Protein AF-A0A699KFJ5-F1 (afdb_monomer)

Sequence (155 aa):
MTKITQKGVKFDWGDKEEAAFQLIKQKLCSAPILALPKGSKDFVVYCNASHNGLDHKSLQHIHDQKELNMRQRRWLELLSDYDCEIRYHPRKANAVADALSHKERNKPLQVRALVMTIGLNLPKQILEAQIEAQKPENFKKEDVGGMIKKDIPKE

Secondary structure (DSSP, 8-state):
--GGGSTTSPP---HHHHHHHHHHHHHHTSTTTS-PPPSS----------SS---GGGGGGTTT-S---HHHHHHHHHHHTS--------TTT-HHHHHHHTS--PPPP----------TTHHHHHHHHHHHHTSGGG--TTTTTTTSSSSSPP-

Mean predicted aligned error: 12.95 Å

Solvent-accessible surface area (backbone atoms only — not comparable to full-atom values): 10460 Å² total; per-residue (Å²): 134,59,77,63,76,39,88,92,47,78,80,71,85,51,72,69,54,51,51,51,52,52,51,48,52,51,50,57,71,26,46,75,71,53,58,80,85,81,78,92,67,90,81,87,84,80,80,58,84,74,88,74,89,69,76,65,61,64,58,51,45,57,89,74,50,90,82,68,56,74,68,55,48,58,50,47,59,62,49,68,80,44,101,75,83,66,75,75,71,59,70,88,80,36,50,66,37,49,64,63,50,72,57,80,77,69,79,77,75,87,70,79,78,75,84,75,79,75,56,89,55,53,68,55,53,52,50,53,54,36,56,57,41,65,35,79,90,62,60,51,82,79,74,54,80,80,69,58,90,80,76,62,82,79,130

pLDDT: mean 74.92, std 14.77, range [34.28, 93.44]

Radius of gyration: 20.84 Å; Cα contacts (8 Å, |Δi|>4): 52; chains: 1; bounding box: 46×52×46 Å

InterPro domains:
  IPR041577 Reverse transcriptase/retrotransposon-derived protein, RNase H-like domain [PF17919] (13-66)
  IPR043128 Reverse transcriptase/Diguanylate cyclase domain [G3DSA:3.30.70.270] (1-51)
  IPR043502 DNA/RNA polymerase superfamily [SSF56672] (1-88)

Foldseek 3Di:
DDQQPDPPRDRDCDPVNVVVVVVVVVLCCAPPNPADDDDDDDDDDQADDPDDPDQCQVVQCLVVDPDDDPVSVVVVVVCVVDPDHDDDDDPVRSVPNVVVNPPPPDDPDPDDDDPPPVPPCPVVVRNVRRVVCPDPVNDDPVNVVPPPPPPDDDD

Structure (mmCIF, N/CA/C/O backbone):
data_AF-A0A699KFJ5-F1
#
_entry.id   AF-A0A699KFJ5-F1
#
loop_
_atom_site.group_PDB
_atom_site.id
_atom_site.type_symbol
_atom_site.label_atom_id
_atom_site.label_alt_id
_atom_site.label_comp_id
_atom_site.label_asym_id
_atom_site.label_entity_id
_atom_site.label_seq_id
_atom_site.pdbx_PDB_ins_code
_atom_site.Cartn_x
_atom_site.Cartn_y
_atom_site.Cartn_z
_atom_site.occupancy
_atom_site.B_iso_or_equiv
_atom_site.auth_seq_id
_atom_site.auth_comp_id
_atom_site.auth_asym_id
_atom_site.auth_atom_id
_atom_site.pdbx_PDB_model_num
ATOM 1 N N . MET A 1 1 ? -18.361 14.353 4.435 1.00 48.81 1 MET A N 1
ATOM 2 C CA . MET A 1 1 ? -17.301 15.262 4.933 1.00 48.81 1 MET A CA 1
ATOM 3 C C . MET A 1 1 ? -17.436 15.392 6.441 1.00 48.81 1 MET A C 1
ATOM 5 O O . MET A 1 1 ? -18.555 15.574 6.907 1.00 48.81 1 MET A O 1
ATOM 9 N N . THR A 1 2 ? -16.345 15.238 7.194 1.00 75.88 2 THR A N 1
ATOM 10 C CA . THR A 1 2 ? -16.336 15.363 8.666 1.00 75.88 2 THR A CA 1
ATOM 11 C C . THR A 1 2 ? -16.363 16.835 9.080 1.00 75.88 2 THR A C 1
ATOM 13 O O . THR A 1 2 ? -15.914 17.689 8.321 1.00 75.88 2 THR A O 1
ATOM 16 N N . LYS A 1 3 ? -16.864 17.149 10.284 1.00 73.56 3 LYS A N 1
ATOM 17 C CA . LYS A 1 3 ? -16.956 18.538 10.783 1.00 73.56 3 LYS A CA 1
ATOM 18 C C . LYS A 1 3 ? -15.606 19.278 10.763 1.00 73.56 3 LYS A C 1
ATOM 20 O O . LYS A 1 3 ? -15.569 20.454 10.436 1.00 73.56 3 LYS A O 1
ATOM 25 N N . ILE A 1 4 ? -14.509 18.562 11.013 1.00 72.06 4 ILE A N 1
ATOM 26 C CA . ILE A 1 4 ? -13.134 19.091 11.121 1.00 72.06 4 ILE A CA 1
ATOM 27 C C . ILE A 1 4 ? -12.559 19.547 9.770 1.00 72.06 4 ILE A C 1
ATOM 29 O O . ILE A 1 4 ? -11.655 20.373 9.721 1.00 72.06 4 ILE A O 1
ATOM 33 N N . THR A 1 5 ? -13.071 19.010 8.659 1.00 75.94 5 THR A N 1
ATOM 34 C CA . THR A 1 5 ? -12.578 19.312 7.302 1.00 75.94 5 THR A CA 1
ATOM 35 C C . THR A 1 5 ? -13.467 20.315 6.561 1.00 75.94 5 THR A C 1
ATOM 37 O O . THR A 1 5 ? -13.255 20.577 5.376 1.00 75.94 5 THR A O 1
ATOM 40 N N . GLN A 1 6 ? -14.470 20.890 7.237 1.00 83.94 6 GLN A N 1
ATOM 41 C CA . GLN A 1 6 ? -15.379 21.868 6.644 1.00 83.94 6 GLN A CA 1
ATOM 42 C C . GLN A 1 6 ? -14.724 23.247 6.533 1.00 83.94 6 GLN A C 1
ATOM 44 O O . GLN A 1 6 ? -14.136 23.772 7.478 1.00 83.94 6 GLN A O 1
ATOM 49 N N . LYS A 1 7 ? -14.868 23.866 5.358 1.00 83.25 7 LYS A N 1
ATOM 50 C CA . LYS A 1 7 ? -14.344 25.206 5.089 1.00 83.25 7 LYS A CA 1
ATOM 51 C C . LYS A 1 7 ? -15.024 26.229 6.007 1.00 83.25 7 LYS A C 1
ATOM 53 O O . LYS A 1 7 ? -16.246 26.294 6.051 1.00 83.25 7 LYS A O 1
ATOM 58 N N . GLY A 1 8 ? -14.225 27.034 6.706 1.00 83.69 8 GLY A N 1
ATOM 59 C CA . GLY A 1 8 ? -14.718 28.071 7.622 1.00 83.69 8 GLY A CA 1
ATOM 60 C C . GLY A 1 8 ? -15.024 27.585 9.042 1.00 83.69 8 GLY A C 1
ATOM 61 O O . GLY A 1 8 ? -15.363 28.404 9.890 1.00 83.69 8 GLY A O 1
ATOM 62 N N . VAL A 1 9 ? -14.866 26.289 9.328 1.00 83.88 9 VAL A N 1
ATOM 63 C CA . VAL A 1 9 ? -14.929 25.750 10.693 1.00 83.88 9 VAL A CA 1
ATOM 64 C C . VAL A 1 9 ? -13.517 25.739 11.279 1.00 83.88 9 VAL A C 1
ATOM 66 O O . VAL A 1 9 ? -12.567 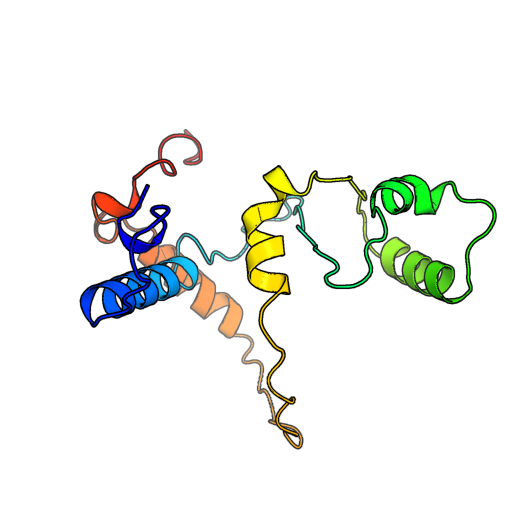25.322 10.617 1.00 83.88 9 VAL A O 1
ATOM 69 N N . LYS A 1 10 ? -13.362 26.226 12.517 1.00 85.88 10 LYS A N 1
ATOM 70 C CA . LYS A 1 10 ? -12.081 26.170 13.231 1.00 85.88 10 LYS A CA 1
ATOM 71 C C . LYS A 1 10 ? -11.708 24.706 13.468 1.00 85.88 10 LYS A C 1
ATOM 73 O O . LYS A 1 10 ? -12.534 23.934 13.946 1.00 85.88 10 LYS A O 1
ATOM 78 N N . PHE A 1 11 ? -10.470 24.345 13.141 1.00 85.19 11 PHE A N 1
ATOM 79 C CA . PHE A 1 11 ? -9.936 23.026 13.459 1.00 85.19 11 PHE A CA 1
ATOM 80 C C . PHE A 1 11 ? -9.886 22.862 14.982 1.00 85.19 11 PHE A C 1
ATOM 82 O O . PHE A 1 11 ? -9.188 23.618 15.660 1.00 85.19 11 PHE A O 1
ATOM 89 N N . ASP A 1 12 ? -10.647 21.899 15.491 1.00 85.69 12 ASP A N 1
ATOM 90 C CA . ASP A 1 12 ? -10.668 21.510 16.895 1.00 85.69 12 ASP A CA 1
ATOM 91 C C . ASP A 1 12 ? -10.413 20.005 16.976 1.00 85.69 12 ASP A C 1
ATOM 93 O O . ASP A 1 12 ? -11.051 19.221 16.266 1.00 85.69 12 ASP A O 1
ATOM 97 N N . TRP A 1 13 ? -9.425 19.624 17.779 1.00 89.19 13 TRP A N 1
ATOM 98 C CA . TRP A 1 13 ? -8.988 18.244 17.951 1.00 89.19 13 TRP A CA 1
ATOM 99 C C . TRP A 1 13 ? -9.154 17.875 19.418 1.00 89.19 13 TRP A C 1
ATOM 101 O O . TRP A 1 13 ? -8.271 18.135 20.236 1.00 89.19 13 TRP A O 1
ATOM 111 N N . GLY A 1 14 ? -10.320 17.327 19.749 1.00 92.19 14 GLY A N 1
ATOM 112 C CA . GLY A 1 14 ? -10.650 16.897 21.097 1.00 92.19 14 GLY A CA 1
ATOM 113 C C . GLY A 1 14 ? -10.454 15.398 21.301 1.00 92.19 14 GLY A C 1
ATOM 114 O O . GLY A 1 14 ? -9.969 14.662 20.438 1.00 92.19 14 GLY A O 1
ATOM 115 N N . ASP A 1 15 ? -10.906 14.926 22.460 1.00 93.44 15 ASP A N 1
ATOM 116 C CA . ASP A 1 15 ? -10.774 13.522 22.861 1.00 93.44 15 ASP A CA 1
ATOM 117 C C . ASP A 1 15 ? -11.517 12.564 21.922 1.00 93.44 15 ASP A C 1
ATOM 119 O O . ASP A 1 15 ? -11.101 11.423 21.726 1.00 93.44 15 ASP A O 1
ATOM 123 N N . LYS A 1 16 ? -12.622 13.015 21.314 1.00 89.62 16 LYS A N 1
ATOM 124 C CA . LYS A 1 16 ? -13.416 12.194 20.387 1.00 89.62 16 LYS A CA 1
ATOM 125 C C . LYS A 1 16 ? -12.665 11.961 19.080 1.00 89.62 16 LYS A C 1
ATOM 127 O O . LYS A 1 16 ? -12.662 10.845 18.563 1.00 89.62 16 LYS A O 1
ATOM 132 N N . GLU A 1 17 ? -12.038 13.007 18.557 1.00 89.50 17 GLU A N 1
ATOM 133 C CA . GLU A 1 17 ? -11.220 12.975 17.351 1.00 89.50 17 GLU A CA 1
ATOM 134 C C . GLU A 1 17 ? -9.961 12.134 17.559 1.00 89.50 17 GLU A C 1
ATOM 136 O O . GLU A 1 17 ? -9.662 11.272 16.730 1.00 89.50 17 GLU A O 1
ATOM 141 N N . GLU A 1 18 ? -9.284 12.310 18.697 1.00 91.62 18 GLU A N 1
ATOM 142 C CA . GLU A 1 18 ? -8.117 11.508 19.064 1.00 91.62 18 GLU A CA 1
ATOM 143 C C . GLU A 1 18 ? -8.487 10.029 19.240 1.00 91.62 18 GLU A C 1
ATOM 145 O O . GLU A 1 18 ? -7.831 9.160 18.666 1.00 91.62 18 GLU A O 1
ATOM 150 N N . ALA A 1 19 ? -9.575 9.719 19.952 1.00 91.38 19 ALA A N 1
ATOM 151 C CA . ALA A 1 19 ? -10.039 8.344 20.124 1.00 91.38 19 ALA A CA 1
ATOM 152 C C . ALA A 1 19 ? -10.378 7.682 18.778 1.00 91.38 19 ALA A C 1
ATOM 154 O O . ALA A 1 19 ? -9.991 6.536 18.532 1.00 91.38 19 ALA A O 1
ATOM 155 N N . ALA A 1 20 ? -11.047 8.405 17.874 1.00 89.50 20 ALA A N 1
ATOM 156 C CA . ALA A 1 20 ? -11.331 7.917 16.528 1.00 89.50 20 ALA A CA 1
ATOM 157 C C . ALA A 1 20 ? -10.043 7.690 15.717 1.00 89.50 20 ALA A C 1
ATOM 159 O O . ALA A 1 20 ? -9.912 6.672 15.034 1.00 89.50 20 ALA A O 1
ATOM 160 N N . PHE A 1 21 ? -9.068 8.597 15.809 1.00 88.06 21 PHE A N 1
ATOM 161 C CA . PHE A 1 21 ? -7.783 8.465 15.126 1.00 88.06 21 PHE A CA 1
ATOM 162 C C . PHE A 1 21 ? -6.969 7.269 15.632 1.00 88.06 21 PHE A C 1
ATOM 164 O O . PHE A 1 21 ? -6.426 6.508 14.826 1.00 88.06 21 PHE A O 1
ATOM 171 N N . GLN A 1 22 ? -6.911 7.061 16.948 1.00 89.50 22 GLN A N 1
ATOM 172 C CA . GLN A 1 22 ? -6.235 5.910 17.547 1.00 89.50 22 GLN A CA 1
ATOM 173 C C . GLN A 1 22 ? -6.920 4.595 17.175 1.00 89.50 22 GLN A C 1
ATOM 175 O O . GLN A 1 22 ? -6.237 3.635 16.818 1.00 89.50 22 GLN A O 1
ATOM 180 N N . LEU A 1 23 ? -8.256 4.565 17.144 1.00 89.31 23 LEU A N 1
ATOM 181 C CA . LEU A 1 23 ? -9.005 3.405 16.663 1.00 89.31 23 LEU A CA 1
ATOM 182 C C . LEU A 1 23 ? -8.660 3.078 15.202 1.00 89.31 23 LEU A C 1
ATOM 184 O O . LEU A 1 23 ? -8.425 1.918 14.870 1.00 89.31 23 LEU A O 1
ATOM 188 N N . ILE A 1 24 ? -8.580 4.088 14.330 1.00 87.31 24 ILE A N 1
ATOM 189 C CA . ILE A 1 24 ? -8.188 3.899 12.925 1.00 87.31 24 ILE A CA 1
ATOM 190 C C . ILE A 1 24 ? -6.760 3.351 12.829 1.00 87.31 24 ILE A C 1
ATOM 192 O O . ILE A 1 24 ? -6.538 2.378 12.109 1.00 87.31 24 ILE A O 1
ATOM 196 N N . LYS A 1 25 ? -5.797 3.918 13.569 1.00 87.38 25 LYS A N 1
ATOM 197 C CA . LYS A 1 25 ? -4.421 3.392 13.614 1.00 87.38 25 LYS A CA 1
ATOM 198 C C . LYS A 1 25 ? -4.391 1.933 14.046 1.00 87.38 25 LYS A C 1
ATOM 200 O O . LYS A 1 25 ? -3.720 1.130 13.407 1.00 87.38 25 LYS A O 1
ATOM 205 N N . GLN A 1 26 ? -5.117 1.593 15.108 1.00 86.88 26 GLN A N 1
ATOM 206 C CA . GLN A 1 26 ? -5.177 0.227 15.613 1.00 86.88 26 GLN A CA 1
ATOM 207 C C . GLN A 1 26 ? -5.702 -0.724 14.537 1.00 86.88 26 GLN A C 1
ATOM 209 O O . GLN A 1 26 ? -5.078 -1.754 14.292 1.00 86.88 26 GLN A O 1
ATOM 214 N N . LYS A 1 27 ? -6.798 -0.369 13.858 1.00 85.25 27 LYS A N 1
ATOM 215 C CA . LYS A 1 27 ? -7.366 -1.194 12.784 1.00 85.25 27 LYS A CA 1
ATOM 216 C C . LYS A 1 27 ? -6.404 -1.359 11.606 1.00 85.25 27 LYS A C 1
ATOM 218 O O . LYS A 1 27 ? -6.252 -2.470 11.117 1.00 85.25 27 LYS A O 1
ATOM 223 N N . LEU A 1 28 ? -5.714 -0.294 11.187 1.00 84.06 28 LEU A N 1
ATOM 224 C CA . LEU A 1 28 ? -4.720 -0.352 10.105 1.00 84.06 28 LEU A CA 1
ATOM 225 C C . LEU A 1 28 ? -3.507 -1.230 10.451 1.00 84.06 28 LEU A C 1
ATOM 227 O O . LEU A 1 28 ? -2.943 -1.867 9.566 1.00 84.06 28 LEU A O 1
ATOM 231 N N . CYS A 1 29 ? -3.111 -1.268 11.724 1.00 83.94 29 CYS A N 1
ATOM 232 C CA . CYS A 1 29 ? -1.978 -2.055 12.217 1.00 83.94 29 CYS A CA 1
ATOM 233 C C . CYS A 1 29 ? -2.365 -3.458 12.711 1.00 83.94 29 CYS A C 1
ATOM 235 O O . CYS A 1 29 ? -1.524 -4.152 13.279 1.00 83.94 29 CYS A O 1
ATOM 237 N N . SER A 1 30 ? -3.619 -3.868 12.529 1.00 79.25 30 SER A N 1
ATOM 238 C CA . SER A 1 30 ? -4.116 -5.175 12.952 1.00 79.25 30 SER A CA 1
ATOM 239 C C . SER A 1 30 ? -4.568 -5.984 11.745 1.00 79.25 30 SER A C 1
ATOM 241 O O . SER A 1 30 ? -4.892 -5.449 10.681 1.00 79.25 30 SER A O 1
ATOM 243 N N . ALA A 1 31 ? -4.614 -7.300 11.910 1.00 75.06 31 ALA A N 1
ATOM 244 C CA . ALA A 1 31 ? -5.284 -8.158 10.950 1.00 75.06 31 ALA A CA 1
ATOM 245 C C . ALA A 1 31 ? -6.792 -7.808 10.882 1.00 75.06 31 ALA A C 1
ATOM 247 O O . ALA A 1 31 ? -7.366 -7.389 11.890 1.00 75.06 31 ALA A O 1
ATOM 248 N N . PRO A 1 32 ? -7.438 -7.940 9.708 1.00 77.62 32 PRO A N 1
ATOM 249 C CA . PRO A 1 32 ? -6.901 -8.490 8.460 1.00 77.62 32 PRO A CA 1
ATOM 250 C C . PRO A 1 32 ? -6.194 -7.461 7.558 1.00 77.62 32 PRO A C 1
ATOM 252 O O . PRO A 1 32 ? -5.706 -7.847 6.502 1.00 77.62 32 PRO A O 1
ATOM 255 N N . ILE A 1 33 ? -6.140 -6.173 7.931 1.00 80.12 33 ILE A N 1
ATOM 256 C CA . ILE A 1 33 ? -5.521 -5.128 7.093 1.00 80.12 33 ILE A CA 1
ATOM 257 C C . ILE A 1 33 ? -4.005 -5.337 7.017 1.00 80.12 33 ILE A C 1
ATOM 259 O O . ILE A 1 33 ? -3.434 -5.357 5.928 1.00 80.12 33 ILE A O 1
ATOM 263 N N . LEU A 1 34 ? -3.357 -5.548 8.166 1.00 81.12 34 LEU A N 1
ATOM 264 C CA . LEU A 1 34 ? -1.954 -5.947 8.238 1.00 81.12 34 LEU A CA 1
ATOM 265 C C . LEU A 1 34 ? -1.852 -7.479 8.195 1.00 81.12 34 LEU A C 1
ATOM 267 O O . LEU A 1 34 ? -1.755 -8.148 9.228 1.00 81.12 34 LEU A O 1
ATOM 271 N N . ALA A 1 35 ? -1.916 -8.036 6.987 1.00 78.81 35 ALA A N 1
ATOM 272 C CA . ALA A 1 35 ? -1.803 -9.470 6.736 1.00 78.81 35 ALA A CA 1
ATOM 273 C C . ALA A 1 35 ? -0.444 -9.836 6.120 1.00 78.81 35 ALA A C 1
ATOM 275 O O . ALA A 1 35 ? 0.122 -9.072 5.336 1.00 78.81 35 ALA A O 1
ATOM 276 N N . LEU A 1 36 ? 0.073 -11.024 6.446 1.00 77.31 36 LEU A N 1
ATOM 277 C CA . LEU A 1 36 ? 1.178 -11.603 5.711 1.00 77.31 36 LEU A CA 1
ATOM 278 C C . LEU A 1 36 ? 0.628 -12.039 4.364 1.00 77.31 36 LEU A C 1
ATOM 280 O O . LEU A 1 36 ? -0.461 -12.622 4.291 1.00 77.31 36 LEU A O 1
ATOM 284 N N . PRO A 1 37 ? 1.383 -11.793 3.295 1.00 74.88 37 PRO A N 1
ATOM 285 C CA . PRO A 1 37 ? 1.012 -12.343 2.019 1.00 74.88 37 PRO A CA 1
ATOM 286 C C . PRO A 1 37 ? 1.019 -13.871 2.091 1.00 74.88 37 PRO A C 1
ATOM 288 O O . PRO A 1 37 ? 1.980 -14.487 2.553 1.00 74.88 37 PRO A O 1
ATOM 291 N N . LYS A 1 38 ? -0.070 -14.495 1.638 1.00 73.00 38 LYS A N 1
ATOM 292 C CA . LYS A 1 38 ? -0.177 -15.952 1.559 1.00 73.00 38 LYS A CA 1
ATOM 293 C C . LYS A 1 38 ? 0.103 -16.408 0.127 1.00 73.00 38 LYS A C 1
ATOM 295 O O . LYS A 1 38 ? -0.651 -16.073 -0.787 1.00 73.00 38 LYS A O 1
ATOM 300 N N . GLY A 1 39 ? 1.149 -17.216 -0.042 1.00 74.31 39 GLY A N 1
ATOM 301 C CA . GLY A 1 39 ? 1.544 -17.806 -1.325 1.00 74.31 39 GLY A CA 1
ATOM 302 C C . GLY A 1 39 ? 2.553 -16.968 -2.115 1.00 74.31 39 GLY A C 1
ATOM 303 O O . GLY A 1 39 ? 3.070 -15.971 -1.624 1.00 74.31 39 GLY A O 1
ATOM 304 N N . SER A 1 40 ? 2.828 -17.393 -3.347 1.00 74.50 40 SER A N 1
ATOM 305 C CA . SER A 1 40 ? 3.785 -16.779 -4.280 1.00 74.50 40 SER A CA 1
ATOM 306 C C . SER A 1 40 ? 3.112 -15.820 -5.269 1.00 74.50 40 SER A C 1
ATOM 308 O O . SER A 1 40 ? 3.482 -15.781 -6.437 1.00 74.50 40 SER A O 1
ATOM 310 N N . LYS A 1 41 ? 2.046 -15.134 -4.845 1.00 80.06 41 LYS A N 1
ATOM 311 C CA . LYS A 1 41 ? 1.339 -14.189 -5.717 1.00 80.06 41 LYS A CA 1
ATOM 312 C C . LYS A 1 41 ? 2.168 -12.925 -5.899 1.00 80.06 41 LYS A C 1
ATOM 314 O O . LYS A 1 41 ? 2.877 -12.526 -4.982 1.00 80.06 41 LYS A O 1
ATOM 319 N N . ASP A 1 42 ? 1.998 -12.275 -7.039 1.00 85.44 42 ASP A N 1
ATOM 320 C CA . ASP A 1 42 ? 2.630 -10.990 -7.306 1.00 85.44 42 ASP A CA 1
ATOM 321 C C . ASP A 1 42 ? 2.143 -9.926 -6.314 1.00 85.44 42 ASP A C 1
ATOM 323 O O . ASP A 1 42 ? 0.969 -9.894 -5.921 1.00 85.44 42 ASP A O 1
ATOM 327 N N . PHE A 1 43 ? 3.046 -9.025 -5.928 1.00 84.62 43 PHE A N 1
ATOM 328 C CA . PHE A 1 43 ? 2.738 -7.894 -5.057 1.00 84.62 43 PHE A CA 1
ATOM 329 C C . PHE A 1 43 ? 2.865 -6.587 -5.819 1.00 84.62 43 PHE A C 1
ATOM 331 O O . PHE A 1 43 ? 3.800 -6.379 -6.587 1.00 84.62 43 PHE A O 1
ATOM 338 N N . VAL A 1 44 ? 1.944 -5.666 -5.542 1.00 88.31 44 VAL A N 1
ATOM 339 C CA . VAL A 1 44 ? 2.037 -4.287 -6.021 1.00 88.31 44 VAL A CA 1
ATOM 340 C C . VAL A 1 44 ? 2.513 -3.415 -4.871 1.00 88.31 44 VAL A C 1
ATOM 342 O O . VAL A 1 44 ? 1.833 -3.289 -3.851 1.00 88.31 44 VAL A O 1
ATOM 345 N N . VAL A 1 45 ? 3.679 -2.797 -5.041 1.00 87.25 45 VAL A N 1
ATOM 346 C CA . VAL A 1 45 ? 4.236 -1.858 -4.065 1.00 87.25 45 VAL A CA 1
ATOM 347 C C . VAL A 1 45 ? 3.910 -0.433 -4.501 1.00 87.25 45 VAL A C 1
ATOM 349 O O . VAL A 1 45 ? 4.358 0.031 -5.547 1.00 87.25 45 VAL A O 1
ATOM 352 N N . TYR A 1 46 ? 3.137 0.280 -3.681 1.00 86.94 46 TYR A N 1
ATOM 353 C CA . TYR A 1 46 ? 2.829 1.691 -3.907 1.00 86.94 46 TYR A CA 1
ATOM 354 C C . TYR A 1 46 ? 3.879 2.575 -3.237 1.00 86.94 46 TYR A C 1
ATOM 356 O O . TYR A 1 46 ? 3.963 2.647 -2.010 1.00 86.94 46 TYR A O 1
ATOM 364 N N . CYS A 1 47 ? 4.660 3.277 -4.051 1.00 81.56 47 CYS A N 1
ATOM 365 C CA . CYS A 1 47 ? 5.690 4.201 -3.589 1.00 81.56 47 CYS A CA 1
ATOM 366 C C . CYS A 1 47 ? 5.268 5.654 -3.831 1.00 81.56 47 CYS A C 1
ATOM 368 O O . CYS A 1 47 ? 4.594 5.969 -4.812 1.00 81.56 47 CYS A O 1
ATOM 370 N N . ASN A 1 48 ? 5.707 6.558 -2.955 1.00 80.81 48 ASN A N 1
ATOM 371 C CA . ASN A 1 48 ? 5.670 7.995 -3.206 1.00 80.81 48 ASN A CA 1
ATOM 372 C C . ASN A 1 48 ? 7.034 8.602 -2.874 1.00 80.81 48 ASN A C 1
ATOM 374 O O . ASN A 1 48 ? 7.631 8.271 -1.849 1.00 80.81 48 ASN A O 1
ATOM 378 N N . ALA A 1 49 ? 7.518 9.498 -3.728 1.00 68.00 49 ALA A N 1
ATOM 379 C CA . ALA A 1 49 ? 8.731 10.265 -3.485 1.00 68.00 49 ALA A CA 1
ATOM 380 C C . ALA A 1 49 ? 8.316 11.691 -3.118 1.00 68.00 49 ALA A C 1
ATOM 382 O O . ALA A 1 49 ? 7.975 12.494 -3.988 1.00 68.00 49 ALA A O 1
ATOM 383 N N . SER A 1 50 ? 8.282 11.999 -1.821 1.00 63.03 50 SER A N 1
ATOM 384 C CA . SER A 1 50 ? 7.912 13.337 -1.370 1.00 63.03 50 SER A CA 1
ATOM 385 C C . SER A 1 50 ? 9.051 14.341 -1.604 1.00 63.03 50 SER A C 1
ATOM 387 O O . SER A 1 50 ? 10.234 14.009 -1.520 1.00 63.03 50 SER A O 1
ATOM 389 N N . HIS A 1 51 ? 8.640 15.583 -1.890 1.00 53.41 51 HIS A N 1
ATOM 390 C CA . HIS A 1 51 ? 9.371 16.854 -1.766 1.00 53.41 51 HIS A CA 1
ATOM 391 C C . HIS A 1 51 ? 9.880 17.576 -3.035 1.00 53.41 51 HIS A C 1
ATOM 393 O O . HIS A 1 51 ? 9.881 18.800 -3.021 1.00 53.41 51 HIS A O 1
ATOM 399 N N . ASN A 1 52 ? 10.225 16.926 -4.156 1.00 54.19 52 ASN A N 1
ATOM 400 C CA . ASN A 1 52 ? 10.954 17.643 -5.235 1.00 54.19 52 ASN A CA 1
ATOM 401 C C . ASN A 1 52 ? 10.230 17.826 -6.584 1.00 54.19 52 ASN A C 1
ATOM 403 O O . ASN A 1 52 ? 10.875 18.166 -7.568 1.00 54.19 52 ASN A O 1
ATOM 407 N N . GLY A 1 53 ? 8.906 17.644 -6.659 1.00 48.28 53 GLY A N 1
ATOM 408 C CA . GLY A 1 53 ? 8.117 18.088 -7.824 1.00 48.28 53 GLY A CA 1
ATOM 409 C C . GLY A 1 53 ? 8.444 17.423 -9.171 1.00 48.28 53 GLY A C 1
ATOM 410 O O . GLY A 1 53 ? 7.953 17.877 -10.200 1.00 48.28 53 GLY A O 1
ATOM 411 N N . LEU A 1 54 ? 9.246 16.356 -9.187 1.00 52.59 54 LEU A N 1
ATOM 412 C CA . LEU A 1 54 ? 9.516 15.594 -10.401 1.00 52.59 54 LEU A CA 1
ATOM 413 C C . LEU A 1 54 ? 8.328 14.672 -10.685 1.00 52.59 54 LEU A C 1
ATOM 415 O O . LEU A 1 54 ? 7.933 13.874 -9.831 1.00 52.59 54 LEU A O 1
ATOM 419 N N . ASP A 1 55 ? 7.756 14.788 -11.885 1.00 57.56 55 ASP A N 1
ATOM 420 C CA . ASP A 1 55 ? 6.793 13.806 -12.372 1.00 57.56 55 ASP A CA 1
ATOM 421 C C . ASP A 1 55 ? 7.513 12.459 -12.514 1.00 57.56 55 ASP A C 1
ATOM 423 O O . ASP A 1 55 ? 8.472 12.307 -13.273 1.00 57.56 55 ASP A O 1
ATOM 427 N N . HIS A 1 56 ? 7.073 11.482 -11.729 1.00 70.44 56 HIS A N 1
ATOM 428 C CA . HIS A 1 56 ? 7.664 10.147 -11.666 1.00 70.44 56 HIS A CA 1
ATOM 429 C C . HIS A 1 56 ? 7.233 9.273 -12.848 1.00 70.44 56 HIS A C 1
ATOM 431 O O . HIS A 1 56 ? 7.665 8.128 -12.952 1.00 70.44 56 HIS A O 1
ATOM 437 N N . LYS A 1 57 ? 6.421 9.806 -13.768 1.00 78.69 57 LYS A N 1
ATOM 438 C CA . LYS A 1 57 ? 6.010 9.113 -14.990 1.00 78.69 57 LYS A CA 1
ATOM 439 C C . LYS A 1 57 ? 7.191 8.677 -15.860 1.00 78.69 57 LYS A C 1
ATOM 441 O O . LYS A 1 57 ? 7.122 7.629 -16.490 1.00 78.69 57 LYS A O 1
ATOM 446 N N . SER A 1 58 ? 8.300 9.417 -15.846 1.00 78.88 58 SER A N 1
ATOM 447 C CA . SER A 1 58 ? 9.512 9.050 -16.593 1.00 78.88 58 SER A CA 1
ATOM 448 C C . SER A 1 58 ? 10.165 7.749 -16.108 1.00 78.88 58 SER A C 1
ATOM 450 O O . SER A 1 58 ? 10.840 7.093 -16.899 1.00 78.88 58 SER A O 1
ATOM 452 N N . LEU A 1 59 ? 9.938 7.340 -14.850 1.00 81.81 59 LEU A N 1
ATOM 453 C CA . LEU A 1 59 ? 10.472 6.087 -14.300 1.00 81.81 59 LEU A CA 1
ATOM 454 C C . LEU A 1 59 ? 9.844 4.845 -14.935 1.00 81.81 59 LEU A C 1
ATOM 456 O O . LEU A 1 59 ? 10.480 3.800 -14.939 1.00 81.81 59 LEU A O 1
ATOM 460 N N . GLN A 1 60 ? 8.647 4.957 -15.517 1.00 85.31 60 GLN A N 1
ATOM 461 C CA . GLN A 1 60 ? 8.028 3.859 -16.265 1.00 85.31 60 GLN A CA 1
ATOM 462 C C . GLN A 1 60 ? 8.887 3.420 -17.462 1.00 85.31 60 GLN A C 1
ATOM 464 O O . GLN A 1 60 ? 8.845 2.265 -17.864 1.00 85.31 60 GLN A O 1
ATOM 469 N N . HIS A 1 61 ? 9.696 4.332 -18.003 1.00 85.75 61 HIS A N 1
ATOM 470 C CA . HIS A 1 61 ? 10.540 4.095 -19.173 1.00 85.75 61 HIS A CA 1
ATOM 471 C C . HIS A 1 61 ? 12.021 3.951 -18.808 1.00 85.75 61 HIS A C 1
ATOM 473 O O . HIS A 1 61 ? 12.882 4.111 -19.668 1.00 85.75 61 HIS A O 1
ATOM 479 N N . ILE A 1 62 ? 12.352 3.698 -17.536 1.00 85.00 62 ILE A N 1
ATOM 480 C CA . ILE A 1 62 ? 13.750 3.654 -17.079 1.00 85.00 62 ILE A CA 1
ATOM 481 C C . ILE A 1 62 ? 14.565 2.544 -17.760 1.00 85.00 62 ILE A C 1
ATOM 483 O O . ILE A 1 62 ? 15.763 2.719 -17.959 1.00 85.00 62 ILE A O 1
ATOM 487 N N . HIS A 1 63 ? 13.919 1.445 -18.164 1.00 83.56 63 HIS A N 1
ATOM 488 C CA . HIS A 1 63 ? 14.561 0.351 -18.900 1.00 83.56 63 HIS A CA 1
ATOM 489 C C . HIS A 1 63 ? 14.883 0.717 -20.357 1.00 83.56 63 HIS A C 1
ATOM 491 O O . HIS A 1 63 ? 15.859 0.215 -20.905 1.00 83.56 63 HIS A O 1
ATOM 497 N N . ASP A 1 64 ? 14.116 1.634 -20.955 1.00 85.12 64 ASP A N 1
ATOM 498 C CA . ASP A 1 64 ? 14.263 2.042 -22.359 1.00 85.12 64 ASP A CA 1
ATOM 499 C C . ASP A 1 64 ? 15.128 3.307 -22.522 1.00 85.12 64 ASP A C 1
ATOM 501 O O . ASP A 1 64 ? 15.441 3.739 -23.635 1.00 85.12 64 ASP A O 1
ATOM 505 N N . GLN A 1 65 ? 15.511 3.948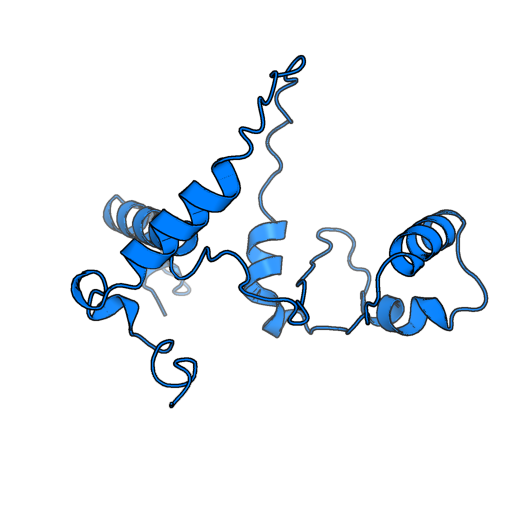 -21.413 1.00 84.12 65 GLN A N 1
ATOM 506 C CA . GLN A 1 65 ? 16.298 5.177 -21.431 1.00 84.12 65 GLN A CA 1
ATOM 507 C C . GLN A 1 65 ? 17.751 4.906 -21.833 1.00 84.12 65 GLN A C 1
ATOM 509 O O . GLN A 1 65 ? 18.514 4.259 -21.120 1.00 84.12 65 GLN A O 1
ATOM 514 N N . LYS A 1 66 ? 18.160 5.491 -22.965 1.00 81.44 66 LYS A N 1
ATOM 515 C CA . LYS A 1 66 ? 19.519 5.365 -23.515 1.00 81.44 66 LYS A CA 1
ATOM 516 C C . LYS A 1 66 ? 20.598 5.999 -22.627 1.00 81.44 66 LYS A C 1
ATOM 518 O O . LYS A 1 66 ? 21.721 5.505 -22.571 1.00 81.44 66 LYS A O 1
ATOM 523 N N . GLU A 1 67 ? 20.270 7.092 -21.943 1.00 84.06 67 GLU A N 1
ATOM 524 C CA . GLU A 1 67 ? 21.208 7.838 -21.105 1.00 84.06 67 GLU A CA 1
ATOM 525 C C . GLU A 1 67 ? 20.722 7.889 -19.660 1.00 84.06 67 GLU A C 1
ATOM 527 O O . GLU A 1 67 ? 19.801 8.624 -19.310 1.00 84.06 67 GLU A O 1
ATOM 532 N N . LEU A 1 68 ? 21.380 7.104 -18.809 1.00 85.38 68 LEU A N 1
ATOM 533 C CA . LEU A 1 68 ? 21.111 7.053 -17.377 1.00 85.38 68 LEU A CA 1
ATOM 534 C C . LEU A 1 68 ? 22.285 7.615 -16.587 1.00 85.38 68 LEU A C 1
ATOM 536 O O . LEU A 1 68 ? 23.450 7.301 -16.866 1.00 85.38 68 LEU A O 1
ATOM 540 N N . ASN A 1 69 ? 21.971 8.387 -15.549 1.00 89.00 69 ASN A N 1
ATOM 541 C CA . ASN A 1 69 ? 22.941 8.814 -14.547 1.00 89.00 69 ASN A CA 1
ATOM 542 C C . ASN A 1 69 ? 23.470 7.582 -13.781 1.00 89.00 69 ASN A C 1
ATOM 544 O O . ASN A 1 69 ? 22.740 6.616 -13.559 1.00 89.00 69 ASN A O 1
ATOM 548 N N . MET A 1 70 ? 24.721 7.629 -13.312 1.00 88.25 70 MET A N 1
ATOM 549 C CA . MET A 1 70 ? 25.338 6.612 -12.446 1.00 88.25 70 MET A CA 1
ATOM 550 C C . MET A 1 70 ? 24.435 6.174 -11.289 1.00 88.25 70 MET A C 1
ATOM 552 O O . MET A 1 70 ? 24.407 4.994 -10.948 1.00 88.25 70 MET A O 1
ATOM 556 N N . ARG A 1 71 ? 23.663 7.099 -10.700 1.00 86.38 71 ARG A N 1
ATOM 557 C CA . ARG A 1 71 ? 22.672 6.742 -9.676 1.00 86.38 71 ARG A CA 1
ATOM 558 C C . ARG A 1 71 ? 21.599 5.814 -10.246 1.00 86.38 71 ARG A C 1
ATOM 560 O O . ARG A 1 71 ? 21.377 4.759 -9.673 1.00 86.38 71 ARG A O 1
ATOM 567 N N . GLN A 1 72 ? 20.964 6.179 -11.358 1.00 85.50 72 GLN A N 1
ATOM 568 C CA . GLN A 1 72 ? 19.917 5.365 -11.986 1.00 85.50 72 GLN A CA 1
ATOM 569 C C . GLN A 1 72 ? 20.440 3.992 -12.423 1.00 85.50 72 GLN A C 1
ATOM 571 O O . GLN A 1 72 ? 19.738 3.013 -12.219 1.00 85.50 72 GLN A O 1
ATOM 576 N N . ARG A 1 73 ? 21.680 3.897 -12.928 1.00 88.75 73 ARG A N 1
ATOM 577 C CA . ARG A 1 73 ? 22.296 2.604 -13.285 1.00 88.75 73 ARG A CA 1
ATOM 578 C C . ARG A 1 73 ? 22.428 1.667 -12.089 1.00 88.75 73 ARG A C 1
ATOM 580 O O . ARG A 1 73 ? 21.999 0.529 -12.177 1.00 88.75 73 ARG A O 1
ATOM 587 N N . ARG A 1 74 ? 22.924 2.168 -10.951 1.00 90.56 74 ARG A N 1
ATOM 588 C CA . ARG A 1 74 ? 22.997 1.376 -9.708 1.00 90.56 74 ARG A CA 1
ATOM 589 C C . ARG A 1 74 ? 21.619 0.907 -9.236 1.00 90.56 74 ARG A C 1
ATOM 591 O O . ARG A 1 74 ? 21.486 -0.197 -8.729 1.00 90.56 74 ARG A O 1
ATOM 598 N N . TRP A 1 75 ? 20.595 1.752 -9.384 1.00 88.19 75 TRP A N 1
ATOM 599 C CA . TRP A 1 75 ? 19.218 1.354 -9.075 1.00 88.19 75 TRP A CA 1
ATOM 600 C C . TRP A 1 75 ? 18.689 0.306 -10.057 1.00 88.19 75 TRP A C 1
ATOM 602 O O . TRP A 1 75 ? 18.005 -0.607 -9.618 1.00 88.19 75 TRP A O 1
ATOM 612 N N . LEU A 1 76 ? 19.010 0.406 -11.349 1.00 88.25 76 LEU A N 1
ATOM 613 C CA . LEU A 1 76 ? 18.624 -0.598 -12.341 1.00 88.25 76 LEU A CA 1
ATOM 614 C C . LEU A 1 76 ? 19.289 -1.950 -12.102 1.00 88.25 76 LEU A C 1
ATOM 616 O O . LEU A 1 76 ? 18.605 -2.958 -12.219 1.00 88.25 76 LEU A O 1
ATOM 620 N N . GLU A 1 77 ? 20.575 -1.975 -11.745 1.00 89.62 77 GLU A N 1
ATOM 621 C CA . GLU A 1 77 ? 21.264 -3.209 -11.344 1.00 89.62 77 GLU A CA 1
ATOM 622 C C . GLU A 1 77 ? 20.503 -3.884 -10.197 1.00 89.62 77 GLU A C 1
ATOM 624 O O . GLU A 1 77 ? 20.114 -5.040 -10.316 1.00 89.62 77 GLU A O 1
ATOM 629 N N . LEU A 1 78 ? 20.166 -3.126 -9.147 1.00 89.00 78 LEU A N 1
ATOM 630 C CA . LEU A 1 78 ? 19.385 -3.645 -8.022 1.00 89.00 78 LEU A CA 1
ATOM 631 C C . LEU A 1 78 ? 17.981 -4.115 -8.431 1.00 89.00 78 LEU A C 1
ATOM 633 O O . LEU A 1 78 ? 17.502 -5.118 -7.920 1.00 89.00 78 LEU A O 1
ATOM 637 N N . LEU A 1 79 ? 17.291 -3.378 -9.305 1.00 87.25 79 LEU A N 1
ATOM 638 C CA . LEU A 1 79 ? 15.940 -3.730 -9.749 1.00 87.25 79 LEU A CA 1
ATOM 639 C C . LEU A 1 79 ? 15.933 -4.953 -10.668 1.00 87.25 79 LEU A C 1
ATOM 641 O O . LEU A 1 79 ? 14.950 -5.681 -10.661 1.00 87.25 79 LEU A O 1
ATOM 645 N N . SER A 1 80 ? 17.013 -5.201 -11.417 1.00 87.44 80 SER A N 1
ATOM 646 C CA . SER A 1 80 ? 17.125 -6.362 -12.308 1.00 87.44 80 SER A CA 1
ATOM 647 C C . SER A 1 80 ? 17.184 -7.703 -11.572 1.00 87.44 80 SER A C 1
ATOM 649 O O . SER A 1 80 ? 16.855 -8.727 -12.164 1.00 87.44 80 SER A O 1
ATOM 651 N N . ASP A 1 81 ? 17.514 -7.689 -10.277 1.00 92.38 81 ASP A N 1
ATOM 652 C CA . ASP A 1 81 ? 17.447 -8.871 -9.410 1.00 92.38 81 ASP A CA 1
ATOM 653 C C . ASP A 1 81 ? 15.996 -9.287 -9.090 1.00 92.38 81 ASP A C 1
ATOM 655 O O . ASP A 1 81 ? 15.763 -10.372 -8.553 1.00 92.38 81 ASP A O 1
ATOM 659 N N . TYR A 1 82 ? 15.013 -8.433 -9.398 1.00 88.94 82 TYR A N 1
ATOM 660 C CA . TYR A 1 82 ? 13.597 -8.658 -9.125 1.00 88.94 82 TYR A CA 1
ATOM 661 C C . TYR A 1 82 ? 12.789 -8.696 -10.426 1.00 88.94 82 TYR A C 1
ATOM 663 O O . TYR A 1 82 ? 12.899 -7.806 -11.268 1.00 88.94 82 TYR A O 1
ATOM 671 N N . ASP A 1 83 ? 11.898 -9.682 -10.550 1.00 89.81 83 ASP A N 1
ATOM 672 C CA . ASP A 1 83 ? 10.887 -9.708 -11.611 1.00 89.81 83 ASP A CA 1
ATOM 673 C C . ASP A 1 83 ? 9.788 -8.684 -11.284 1.00 89.81 83 ASP A C 1
ATOM 675 O O . ASP A 1 83 ? 8.854 -8.958 -10.526 1.00 89.81 83 ASP A O 1
ATOM 679 N N . CYS A 1 84 ? 9.975 -7.442 -11.736 1.00 88.06 84 CYS A N 1
ATOM 680 C CA . CYS A 1 84 ? 9.087 -6.336 -11.402 1.00 88.06 84 CYS A CA 1
ATOM 681 C C . CYS A 1 84 ? 8.827 -5.399 -12.587 1.00 88.06 84 CYS A C 1
ATOM 683 O O . CYS A 1 84 ? 9.693 -5.140 -13.419 1.00 88.06 84 CYS A O 1
ATOM 685 N N . GLU A 1 85 ? 7.613 -4.846 -12.630 1.00 89.00 85 GLU A N 1
ATOM 686 C CA . GLU A 1 85 ? 7.201 -3.850 -13.619 1.00 89.00 85 GLU A CA 1
ATOM 687 C C . GLU A 1 85 ? 6.925 -2.507 -12.932 1.00 89.00 85 GLU A C 1
ATOM 689 O O . GLU A 1 85 ? 6.129 -2.415 -11.991 1.00 89.00 85 GLU A O 1
ATOM 694 N N . ILE A 1 86 ? 7.549 -1.436 -13.426 1.00 88.62 86 ILE A N 1
ATOM 695 C CA . ILE A 1 86 ? 7.317 -0.082 -12.916 1.00 88.62 86 ILE A CA 1
ATOM 696 C C . ILE A 1 86 ? 6.118 0.531 -13.637 1.00 88.62 86 ILE A C 1
ATOM 698 O O . ILE A 1 86 ? 6.195 0.894 -14.809 1.00 88.62 86 ILE A O 1
ATOM 702 N N . ARG A 1 87 ? 5.014 0.720 -12.910 1.00 88.81 87 ARG A N 1
ATOM 703 C CA . ARG A 1 87 ? 3.800 1.368 -13.426 1.00 88.81 87 ARG A CA 1
ATOM 704 C C . ARG A 1 87 ? 3.581 2.730 -12.782 1.00 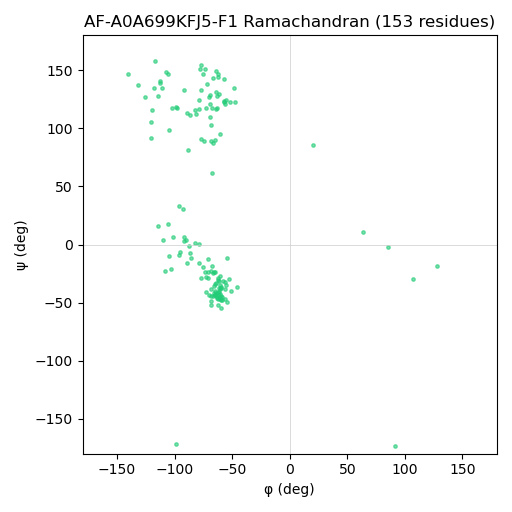88.81 87 ARG A C 1
ATOM 706 O O . ARG A 1 87 ? 3.661 2.881 -11.564 1.00 88.81 87 ARG A O 1
ATOM 713 N N . TYR A 1 88 ? 3.257 3.727 -13.602 1.00 87.12 88 TYR A N 1
ATOM 714 C CA . TYR A 1 88 ? 2.837 5.031 -13.102 1.00 87.12 88 TYR A CA 1
ATOM 715 C C . TYR A 1 88 ? 1.456 4.937 -12.443 1.00 87.12 88 TYR A C 1
ATOM 717 O O . TYR A 1 88 ? 0.499 4.474 -13.065 1.00 87.12 88 TYR A O 1
ATOM 725 N N . HIS A 1 89 ? 1.340 5.440 -11.212 1.00 84.31 89 HIS A N 1
ATOM 726 C CA . HIS A 1 89 ? 0.074 5.514 -10.484 1.00 84.31 89 HIS A CA 1
ATOM 727 C C . HIS A 1 89 ? -0.262 6.973 -10.148 1.00 84.31 89 HIS A C 1
ATOM 729 O O . HIS A 1 89 ? 0.471 7.605 -9.384 1.00 84.31 89 HIS A O 1
ATOM 735 N N . PRO A 1 90 ? -1.353 7.547 -10.691 1.00 83.94 90 PRO A N 1
ATOM 736 C CA . PRO A 1 90 ? -1.672 8.958 -10.500 1.00 83.94 90 PRO A CA 1
ATOM 737 C C . PRO A 1 90 ? -1.797 9.352 -9.025 1.00 83.94 90 PRO A C 1
ATOM 739 O O . PRO A 1 90 ? -2.417 8.646 -8.229 1.00 83.94 90 PRO A O 1
ATOM 742 N N . ARG A 1 91 ? -1.324 10.555 -8.670 1.00 74.81 91 ARG A N 1
ATOM 743 C CA . ARG A 1 91 ? -1.317 11.052 -7.279 1.00 74.81 91 ARG A CA 1
ATOM 744 C C . ARG A 1 91 ? -2.674 10.953 -6.571 1.00 74.81 91 ARG A C 1
ATOM 746 O O . ARG A 1 91 ? -2.720 10.573 -5.408 1.00 74.81 91 ARG A O 1
ATOM 753 N N . LYS A 1 92 ? -3.781 11.242 -7.270 1.00 79.31 92 LYS A N 1
ATOM 754 C CA . LYS A 1 92 ? -5.144 11.128 -6.708 1.00 79.31 92 LYS A CA 1
ATOM 755 C C . LYS A 1 92 ? -5.495 9.699 -6.274 1.00 79.31 92 LYS A C 1
ATOM 757 O O . LYS A 1 92 ? -6.257 9.530 -5.331 1.00 79.31 92 LYS A O 1
ATOM 762 N N . ALA A 1 93 ? -4.950 8.695 -6.956 1.00 83.25 93 ALA A N 1
ATOM 763 C CA . ALA A 1 93 ? -5.145 7.286 -6.638 1.00 83.25 93 ALA A CA 1
ATOM 764 C C . ALA A 1 93 ? -4.095 6.756 -5.639 1.00 83.25 93 ALA A C 1
ATOM 766 O O . ALA A 1 93 ? -4.316 5.718 -5.021 1.00 83.25 93 ALA A O 1
ATOM 767 N N . ASN A 1 94 ? -2.984 7.475 -5.430 1.00 84.00 94 ASN A N 1
ATOM 768 C CA . ASN A 1 94 ? -1.905 7.117 -4.502 1.00 84.00 94 ASN A CA 1
ATOM 769 C C . ASN A 1 94 ? -2.082 7.729 -3.095 1.00 84.00 94 ASN A C 1
ATOM 771 O O . ASN A 1 94 ? -1.107 8.053 -2.417 1.00 84.00 94 ASN A O 1
ATOM 775 N N . ALA A 1 95 ? -3.330 7.931 -2.658 1.00 83.75 95 ALA A N 1
ATOM 776 C CA . ALA A 1 95 ? -3.652 8.703 -1.455 1.00 83.75 95 ALA A CA 1
ATOM 777 C C . ALA A 1 95 ? -3.024 8.132 -0.169 1.00 83.75 95 ALA A C 1
ATOM 779 O O . ALA A 1 95 ? -2.596 8.896 0.694 1.00 83.75 95 ALA A O 1
ATOM 780 N N . VAL A 1 96 ? -2.936 6.801 -0.052 1.00 84.38 96 VAL A N 1
ATOM 781 C CA . VAL A 1 96 ? -2.353 6.133 1.124 1.00 84.38 96 VAL A CA 1
ATOM 782 C C . VAL A 1 96 ? -0.846 6.381 1.204 1.00 84.38 96 VAL A C 1
ATOM 784 O O . VAL A 1 96 ? -0.359 6.852 2.231 1.00 84.38 96 VAL A O 1
ATOM 787 N N . ALA A 1 97 ? -0.103 6.121 0.123 1.00 84.25 97 ALA A N 1
ATOM 788 C CA . ALA A 1 97 ? 1.341 6.347 0.108 1.00 84.25 97 ALA A CA 1
ATOM 789 C C . ALA A 1 97 ? 1.683 7.843 0.219 1.00 84.25 97 ALA A C 1
ATOM 791 O O . ALA A 1 97 ? 2.647 8.189 0.901 1.00 84.25 97 ALA A O 1
ATOM 792 N N . ASP A 1 98 ? 0.879 8.734 -0.381 1.00 83.44 98 ASP A N 1
ATOM 793 C CA . ASP A 1 98 ? 1.035 10.186 -0.224 1.00 83.44 98 ASP A CA 1
ATOM 794 C C . ASP A 1 98 ? 0.909 10.575 1.253 1.00 83.44 98 ASP A C 1
ATOM 796 O O . ASP A 1 98 ? 1.864 11.112 1.816 1.00 83.44 98 ASP A O 1
ATOM 800 N N . ALA A 1 99 ? -0.187 10.196 1.921 1.00 83.62 99 ALA A N 1
ATOM 801 C CA . ALA A 1 99 ? -0.412 10.497 3.336 1.00 83.62 99 ALA A CA 1
ATOM 802 C C . ALA A 1 99 ? 0.711 9.980 4.256 1.00 83.62 99 ALA A C 1
ATOM 804 O O . ALA A 1 99 ? 1.104 10.670 5.196 1.00 83.62 99 ALA A O 1
ATOM 805 N N . LEU A 1 100 ? 1.260 8.794 3.978 1.00 82.12 100 LEU A N 1
ATOM 806 C CA . LEU A 1 100 ? 2.344 8.208 4.775 1.00 82.12 100 LEU A CA 1
ATOM 807 C C . LEU A 1 100 ? 3.718 8.838 4.491 1.00 82.12 100 LEU A C 1
ATOM 809 O O . LEU A 1 100 ? 4.564 8.884 5.384 1.00 82.12 100 LEU A O 1
ATOM 813 N N . SER A 1 101 ? 3.948 9.347 3.278 1.00 78.56 101 SER A N 1
ATOM 814 C CA . SER A 1 101 ? 5.237 9.926 2.864 1.00 78.56 101 SER A CA 1
ATOM 815 C C . SER A 1 101 ? 5.524 11.322 3.428 1.00 78.56 101 SER A C 1
ATOM 817 O O . SER A 1 101 ? 6.684 11.738 3.459 1.00 78.56 101 SER A O 1
ATOM 819 N N . HIS A 1 102 ? 4.488 12.040 3.876 1.00 70.06 102 HIS A N 1
ATOM 820 C CA . HIS A 1 102 ? 4.597 13.394 4.444 1.00 70.06 102 HIS A CA 1
ATOM 821 C C . HIS A 1 102 ? 4.814 13.402 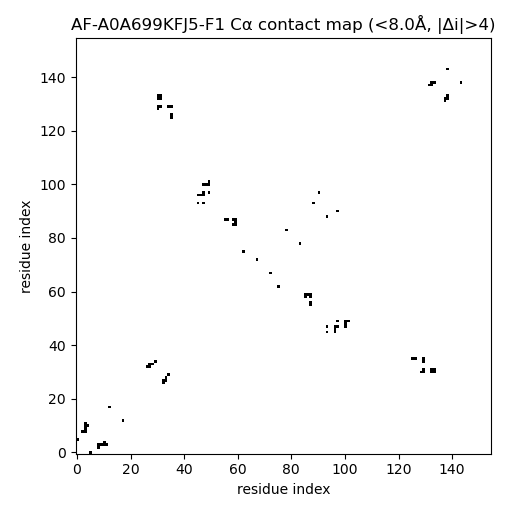5.959 1.00 70.06 102 HIS A C 1
ATOM 823 O O . HIS A 1 102 ? 4.848 14.466 6.571 1.00 70.06 102 HIS A O 1
ATOM 829 N N . LYS A 1 103 ? 4.962 12.233 6.592 1.00 66.75 103 LYS A N 1
ATOM 830 C CA . LYS A 1 103 ? 5.260 12.171 8.022 1.00 66.75 103 LYS A CA 1
ATOM 831 C C . LYS A 1 103 ? 6.684 12.671 8.262 1.00 66.75 103 LYS A C 1
ATOM 833 O O . LYS A 1 103 ? 7.635 12.089 7.738 1.00 66.75 103 LYS A O 1
ATOM 838 N N . GLU A 1 104 ? 6.827 13.723 9.070 1.00 63.28 104 GLU A N 1
ATOM 839 C CA . GLU A 1 104 ? 8.137 14.216 9.491 1.00 63.28 104 GLU A CA 1
ATOM 840 C C . GLU A 1 104 ? 8.960 13.057 10.055 1.00 63.28 104 GLU A C 1
ATOM 842 O O . GLU A 1 104 ? 8.542 12.338 10.972 1.00 63.28 104 GLU A O 1
ATOM 847 N N . ARG A 1 105 ? 10.139 12.836 9.465 1.00 60.50 105 ARG A N 1
ATOM 848 C CA . ARG A 1 105 ? 11.096 11.887 10.018 1.00 60.50 105 ARG A CA 1
ATOM 849 C C . ARG A 1 105 ? 11.599 12.485 11.323 1.00 60.50 105 ARG A C 1
ATOM 851 O O . ARG A 1 105 ? 12.452 13.370 11.307 1.00 60.50 105 ARG A O 1
ATOM 858 N N . ASN A 1 106 ? 11.098 11.978 12.448 1.00 62.47 106 ASN A N 1
ATOM 859 C CA . ASN A 1 106 ? 11.780 12.146 13.727 1.00 62.47 106 ASN A CA 1
ATOM 860 C C . ASN A 1 106 ? 13.251 11.772 13.517 1.00 62.47 106 ASN A C 1
ATOM 862 O O . ASN A 1 106 ? 13.531 10.768 12.850 1.00 62.47 106 ASN A O 1
ATOM 866 N N . LYS A 1 107 ? 14.184 12.583 14.040 1.00 66.81 107 LYS A N 1
ATOM 867 C CA . LYS A 1 107 ? 15.620 12.279 13.950 1.00 66.81 107 LYS A CA 1
ATOM 868 C C . LYS A 1 107 ? 15.813 10.816 14.359 1.00 66.81 107 LYS A C 1
ATOM 870 O O . LYS A 1 107 ? 15.356 10.461 15.449 1.00 66.81 107 LYS A O 1
ATOM 875 N N . PRO A 1 108 ? 16.408 9.966 13.501 1.00 60.59 108 PRO A N 1
ATOM 876 C CA . PRO A 1 108 ? 16.580 8.566 13.841 1.00 60.59 108 PRO A CA 1
ATOM 877 C C . PRO A 1 108 ? 17.350 8.507 15.156 1.00 60.59 108 PRO A C 1
ATOM 879 O O . PRO A 1 108 ? 18.445 9.065 15.264 1.00 60.59 108 PRO A O 1
ATOM 882 N N . LEU A 1 109 ? 16.742 7.890 16.171 1.00 67.69 109 LEU A N 1
ATOM 883 C CA . LEU A 1 109 ? 17.442 7.586 17.408 1.00 67.69 109 LEU A CA 1
ATOM 884 C C . LEU A 1 109 ? 18.652 6.743 17.007 1.00 67.69 109 LEU A C 1
ATOM 886 O O . LEU A 1 109 ? 18.500 5.724 16.330 1.00 67.69 109 LEU A O 1
ATOM 890 N N . GLN A 1 110 ? 19.856 7.198 17.353 1.00 62.34 110 GLN A N 1
ATOM 891 C CA . GLN A 1 110 ? 21.068 6.422 17.123 1.00 62.34 110 GLN A CA 1
ATOM 892 C C . GLN A 1 110 ? 21.035 5.212 18.057 1.00 62.34 110 GLN A C 1
ATOM 894 O O . GLN A 1 110 ? 21.490 5.269 19.196 1.00 62.34 110 GLN A O 1
ATOM 899 N N . VAL A 1 111 ? 20.447 4.119 17.585 1.00 53.66 111 VAL A N 1
ATOM 900 C CA . VAL A 1 111 ? 20.462 2.844 18.291 1.00 53.66 111 VAL A CA 1
ATOM 901 C C . VAL A 1 111 ? 21.805 2.181 17.999 1.00 53.66 111 VAL A C 1
ATOM 903 O O . VAL A 1 111 ? 22.078 1.788 16.866 1.00 53.66 111 VAL A O 1
ATOM 906 N N . ARG A 1 112 ? 22.662 2.046 19.018 1.00 49.69 112 ARG A N 1
ATOM 907 C CA . ARG A 1 112 ? 23.812 1.135 18.947 1.00 49.69 112 ARG A CA 1
ATOM 908 C C . ARG A 1 112 ? 23.255 -0.284 18.967 1.00 49.69 112 ARG A C 1
ATOM 910 O O . ARG A 1 112 ? 22.690 -0.671 19.979 1.00 49.69 112 ARG A O 1
ATOM 917 N N . ALA A 1 113 ? 23.351 -0.971 17.828 1.00 50.03 113 ALA A N 1
ATOM 918 C CA . ALA A 1 113 ? 23.057 -2.390 17.615 1.00 50.03 113 ALA A CA 1
ATOM 919 C C . ALA A 1 113 ? 22.155 -3.031 18.689 1.00 50.03 113 ALA A C 1
ATOM 921 O O . ALA A 1 113 ? 22.635 -3.642 19.642 1.00 50.03 113 ALA A O 1
ATOM 922 N N . LEU A 1 114 ? 20.836 -2.915 18.516 1.00 54.50 114 LEU A N 1
ATOM 923 C CA . LEU A 1 114 ? 19.924 -3.853 19.161 1.00 54.50 114 LEU A CA 1
ATOM 924 C C . LEU A 1 114 ? 20.156 -5.208 18.493 1.00 54.50 114 LEU A C 1
ATOM 926 O O . LEU A 1 114 ? 19.955 -5.344 17.286 1.00 54.50 114 LEU A O 1
ATOM 930 N N . VAL A 1 115 ? 20.601 -6.195 19.267 1.00 48.22 115 VAL A N 1
ATOM 931 C CA . VAL A 1 115 ? 20.570 -7.600 18.855 1.00 48.22 115 VAL A CA 1
ATOM 932 C C . VAL A 1 115 ? 19.103 -7.949 18.612 1.00 48.22 115 VAL A C 1
ATOM 934 O O . VAL A 1 115 ? 18.355 -8.243 19.540 1.00 48.22 115 VAL A O 1
ATOM 937 N N . MET A 1 116 ? 18.659 -7.850 17.359 1.00 51.16 116 MET A N 1
ATOM 938 C CA . MET A 1 116 ? 17.399 -8.435 16.927 1.00 51.16 116 MET A C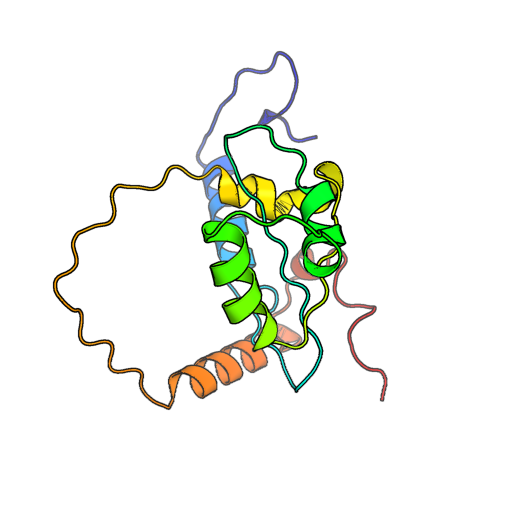A 1
ATOM 939 C C . MET A 1 116 ? 17.651 -9.926 16.778 1.00 51.16 116 MET A C 1
ATOM 941 O O . MET A 1 116 ? 18.066 -10.400 15.722 1.00 51.16 116 MET A O 1
ATOM 945 N N . THR A 1 117 ? 17.416 -10.677 17.850 1.00 56.38 117 THR A N 1
ATOM 946 C CA . THR A 1 117 ? 17.214 -12.118 17.744 1.00 56.38 117 THR A CA 1
ATOM 947 C C . THR A 1 117 ? 15.928 -12.298 16.946 1.00 56.38 117 THR A C 1
ATOM 949 O O . THR A 1 117 ? 14.830 -12.279 17.500 1.00 56.38 117 THR A O 1
ATOM 952 N N . ILE A 1 118 ? 16.043 -12.377 15.618 1.00 56.91 118 ILE A N 1
ATOM 953 C CA . ILE A 1 118 ? 14.933 -12.759 14.748 1.00 56.91 118 ILE A CA 1
ATOM 954 C C . ILE A 1 118 ? 14.662 -14.218 15.088 1.00 56.91 118 ILE A C 1
ATOM 956 O O . ILE A 1 118 ? 15.260 -15.132 14.525 1.00 56.91 118 ILE A O 1
ATOM 960 N N . GLY A 1 119 ? 13.823 -14.445 16.097 1.00 58.97 119 GLY A N 1
ATOM 961 C CA . GLY A 1 119 ? 13.335 -15.775 16.389 1.00 58.97 119 GLY A CA 1
ATOM 962 C C . GLY A 1 119 ? 12.698 -16.296 15.109 1.00 58.97 119 GLY A C 1
ATOM 963 O O . GLY A 1 119 ? 11.794 -15.659 14.572 1.00 58.97 119 GLY A O 1
ATOM 964 N N . LEU A 1 120 ? 13.148 -17.457 14.630 1.00 64.06 120 LEU A N 1
ATOM 965 C CA . LEU A 1 120 ? 12.591 -18.132 13.447 1.00 64.06 120 LEU A CA 1
ATOM 966 C C . LEU A 1 120 ? 11.067 -18.366 13.559 1.00 64.06 120 LEU A C 1
ATOM 968 O O . LEU A 1 120 ? 10.409 -18.706 12.584 1.00 64.06 120 LEU A O 1
ATOM 972 N N . ASN A 1 121 ? 10.504 -18.163 14.753 1.00 75.81 121 ASN A N 1
ATOM 973 C CA . ASN A 1 121 ? 9.092 -18.283 15.071 1.00 75.81 121 ASN A CA 1
ATOM 974 C C . ASN A 1 121 ? 8.263 -17.009 14.801 1.00 75.81 121 ASN A C 1
ATOM 976 O O . ASN A 1 121 ? 7.040 -17.078 14.835 1.00 75.81 121 ASN A O 1
ATOM 980 N N . LEU A 1 122 ? 8.874 -15.848 14.532 1.00 76.56 122 LEU A N 1
ATOM 981 C CA . LEU A 1 122 ? 8.121 -14.605 14.306 1.00 76.56 122 LEU A CA 1
ATOM 982 C C . LEU A 1 122 ? 7.135 -14.711 13.122 1.00 76.56 122 LEU A C 1
ATOM 984 O O . LEU A 1 122 ? 5.973 -14.351 13.305 1.00 76.56 122 LEU A 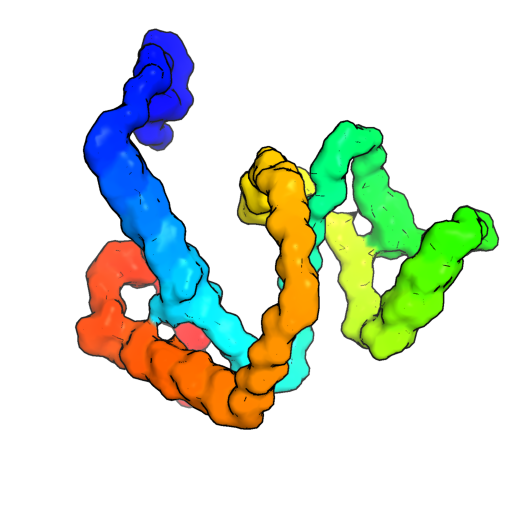O 1
ATOM 988 N N . PRO A 1 123 ? 7.512 -15.262 11.947 1.00 75.12 123 PRO A N 1
ATOM 989 C CA . PRO A 1 123 ? 6.559 -15.455 10.852 1.00 75.12 123 PRO A CA 1
ATOM 990 C C . PRO A 1 123 ? 5.379 -16.354 11.239 1.00 75.12 123 PRO A C 1
ATOM 992 O O . PRO A 1 123 ? 4.243 -16.085 10.858 1.00 75.12 123 PRO A O 1
ATOM 995 N N . LYS A 1 124 ? 5.638 -17.395 12.039 1.00 79.62 124 LYS A N 1
ATOM 996 C CA . LYS A 1 124 ? 4.610 -18.321 12.520 1.00 79.62 124 LYS A CA 1
ATOM 997 C C . LYS A 1 124 ? 3.655 -17.641 13.508 1.00 79.62 124 LYS A C 1
ATOM 999 O O . LYS A 1 124 ? 2.448 -17.765 13.341 1.00 79.62 124 LYS A O 1
ATOM 1004 N N . GLN A 1 125 ? 4.170 -16.857 14.457 1.00 80.12 125 GLN A N 1
ATOM 1005 C CA . GLN A 1 125 ? 3.352 -16.077 15.397 1.00 80.12 125 GLN A CA 1
ATOM 1006 C C . GLN A 1 125 ? 2.464 -15.052 14.684 1.00 80.12 125 GLN A C 1
ATOM 1008 O O . GLN A 1 125 ? 1.296 -14.889 15.033 1.00 80.12 125 GLN A O 1
ATOM 1013 N N . ILE A 1 126 ? 2.998 -14.377 13.661 1.00 78.38 126 ILE A N 1
ATOM 1014 C CA . ILE A 1 126 ? 2.222 -13.424 12.861 1.00 78.38 126 ILE A CA 1
ATOM 1015 C C . ILE A 1 126 ? 1.105 -14.153 12.099 1.00 78.38 126 ILE A C 1
ATOM 1017 O O . ILE A 1 126 ? -0.029 -13.675 12.075 1.00 78.38 126 ILE A O 1
ATOM 1021 N N . LEU A 1 127 ? 1.402 -15.314 11.505 1.00 79.06 127 LEU A N 1
ATOM 1022 C CA . LEU A 1 127 ? 0.410 -16.112 10.786 1.00 79.06 127 LEU A CA 1
ATOM 1023 C C . LEU A 1 127 ? -0.711 -16.604 11.715 1.00 79.06 127 LEU A C 1
ATOM 1025 O O . LEU A 1 127 ? -1.883 -16.489 11.367 1.00 79.06 127 LEU A O 1
ATOM 1029 N N . GLU A 1 128 ? -0.370 -17.112 12.901 1.00 82.94 128 GLU A N 1
ATOM 1030 C CA . GLU A 1 128 ? -1.343 -17.546 13.913 1.00 82.94 128 GLU A CA 1
ATOM 1031 C C . GLU A 1 128 ? -2.246 -16.386 14.358 1.00 82.94 128 GLU A C 1
ATOM 1033 O O . GLU A 1 128 ? -3.471 -16.523 14.349 1.00 82.94 128 GLU A O 1
ATOM 1038 N N . ALA A 1 129 ? -1.668 -15.216 14.647 1.00 79.88 129 ALA A N 1
ATOM 1039 C CA . ALA A 1 129 ? -2.426 -14.018 15.011 1.00 79.88 129 ALA A CA 1
ATOM 1040 C C . ALA A 1 129 ? -3.386 -13.561 13.895 1.00 79.88 129 ALA A C 1
ATOM 1042 O O . ALA A 1 129 ? -4.488 -13.085 14.169 1.00 79.88 129 ALA A O 1
ATOM 1043 N N . GLN A 1 130 ? -2.993 -13.724 12.630 1.00 78.31 130 GLN A N 1
ATOM 1044 C CA . GLN A 1 130 ? -3.833 -13.387 11.479 1.00 78.31 130 GLN A CA 1
ATOM 1045 C C . GLN A 1 130 ? -4.981 -14.370 11.274 1.00 78.31 130 GLN A C 1
ATOM 1047 O O . GLN A 1 130 ? -6.092 -13.935 10.969 1.00 78.31 130 GLN A O 1
ATOM 1052 N N . ILE A 1 131 ? -4.730 -15.670 11.451 1.00 81.56 131 ILE A N 1
ATOM 1053 C CA . ILE A 1 131 ? -5.773 -16.703 11.397 1.00 81.56 131 ILE A CA 1
ATOM 1054 C C . ILE A 1 131 ? -6.810 -16.445 12.492 1.00 81.56 131 ILE A C 1
ATOM 1056 O O . ILE A 1 131 ? -8.006 -16.470 12.212 1.00 81.56 131 ILE A O 1
ATOM 1060 N N . GLU A 1 132 ? -6.362 -16.138 13.711 1.00 82.94 132 GLU A N 1
ATOM 1061 C CA . GLU A 1 132 ? -7.247 -15.808 14.829 1.00 82.94 132 GLU A CA 1
ATOM 1062 C C . GLU A 1 132 ? -8.123 -14.589 14.514 1.00 82.94 132 GLU A C 1
ATOM 1064 O O . GLU A 1 132 ? -9.344 -14.633 14.662 1.00 82.94 132 GLU A O 1
ATOM 1069 N N . ALA A 1 133 ? -7.522 -13.513 14.005 1.00 76.19 133 ALA A N 1
ATOM 1070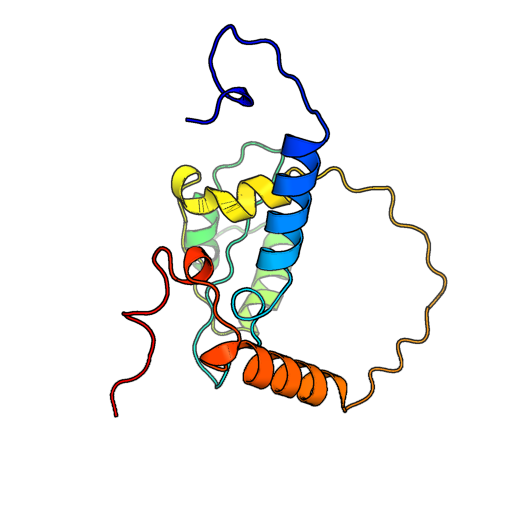 C CA . ALA A 1 133 ? -8.242 -12.291 13.662 1.00 76.19 133 ALA A CA 1
ATOM 1071 C C . ALA A 1 133 ? -9.229 -12.452 12.489 1.00 76.19 133 ALA A C 1
ATOM 1073 O O . ALA A 1 133 ? -10.189 -11.691 12.408 1.00 76.19 133 ALA A O 1
ATOM 1074 N N . GLN A 1 134 ? -9.023 -13.426 11.593 1.00 74.75 134 GLN A N 1
ATOM 1075 C CA . GLN A 1 134 ? -9.944 -13.734 10.488 1.00 74.75 134 GLN A CA 1
ATOM 1076 C C . GLN A 1 134 ? -11.127 -14.629 10.889 1.00 74.75 134 GLN A C 1
ATOM 1078 O O . GLN A 1 134 ? -11.950 -14.967 10.035 1.00 74.75 134 GLN A O 1
ATOM 1083 N N . LYS A 1 135 ? -11.252 -15.037 12.156 1.00 80.19 135 LYS A N 1
ATOM 1084 C CA . LYS A 1 135 ? -12.414 -15.816 12.602 1.00 80.19 135 LYS A CA 1
ATOM 1085 C C . LYS A 1 135 ? -13.704 -14.983 12.535 1.00 80.19 135 LYS A C 1
ATOM 1087 O O . LYS A 1 135 ? -13.685 -13.803 12.885 1.00 80.19 135 LYS A O 1
ATOM 1092 N N . PRO A 1 136 ? -14.849 -15.592 12.162 1.00 71.00 136 PRO A N 1
ATOM 1093 C CA . PRO A 1 136 ? -16.135 -14.899 12.022 1.00 71.00 136 PRO A CA 1
ATOM 1094 C C . PRO A 1 136 ? -16.575 -14.167 13.300 1.00 71.00 136 PRO A C 1
ATOM 1096 O O . PRO A 1 136 ? -17.185 -13.105 13.225 1.00 71.00 136 PRO A O 1
ATOM 1099 N N . GLU A 1 137 ? -16.217 -14.711 14.463 1.00 78.25 137 GLU A N 1
ATOM 1100 C CA . GLU A 1 137 ? -16.506 -14.165 15.796 1.00 78.25 137 GLU A CA 1
ATOM 1101 C C . GLU A 1 137 ? -15.788 -12.833 16.076 1.00 78.25 137 GLU A C 1
ATOM 1103 O O . GLU A 1 137 ? -16.258 -12.038 16.889 1.00 78.25 137 GLU A O 1
ATOM 1108 N N . ASN A 1 138 ? -14.678 -12.568 15.378 1.00 73.56 138 ASN A N 1
ATOM 1109 C CA . ASN A 1 138 ? -13.812 -11.412 15.608 1.00 73.56 138 ASN A CA 1
ATOM 1110 C C . ASN A 1 138 ? -14.111 -10.223 14.676 1.00 73.56 138 ASN A C 1
AT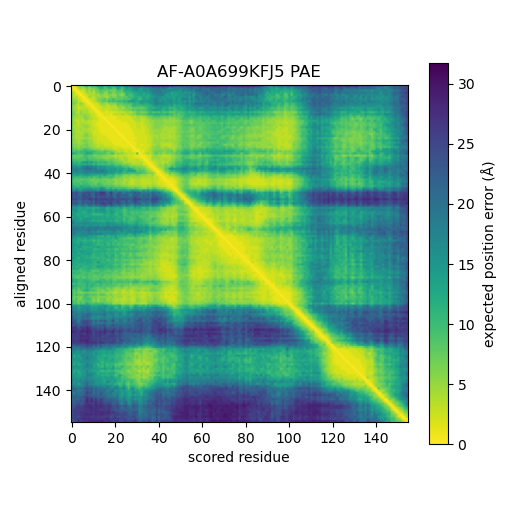OM 1112 O O . ASN A 1 138 ? -13.611 -9.123 14.916 1.00 73.56 138 ASN A O 1
ATOM 1116 N N . PHE A 1 139 ? -14.964 -10.391 13.656 1.00 67.81 139 PHE A N 1
ATOM 1117 C CA . PHE A 1 139 ? -15.391 -9.284 12.795 1.00 67.81 139 PHE A CA 1
ATOM 1118 C C . PHE A 1 139 ? -16.535 -8.493 13.436 1.00 67.81 139 PHE A C 1
ATOM 1120 O O . PHE A 1 139 ? -17.656 -8.990 13.576 1.00 67.81 139 PHE A O 1
ATOM 1127 N N . LYS A 1 140 ? -16.312 -7.213 13.757 1.00 66.81 140 LYS A N 1
ATOM 1128 C CA . LYS A 1 140 ? -17.419 -6.314 14.117 1.00 66.81 140 LYS A CA 1
ATOM 1129 C C . LYS A 1 140 ? -18.143 -5.876 12.845 1.00 66.81 140 LYS A C 1
ATOM 1131 O O . LYS A 1 140 ? -17.532 -5.743 11.789 1.00 66.81 140 LYS A O 1
ATOM 1136 N N . LYS A 1 141 ? -19.447 -5.576 12.929 1.00 57.03 141 LYS A N 1
ATOM 1137 C CA . LYS A 1 141 ? -20.259 -5.112 11.776 1.00 57.03 141 LYS A CA 1
ATOM 1138 C C . LYS A 1 141 ? -19.643 -3.908 11.042 1.00 57.03 141 LYS A C 1
ATOM 1140 O O . LYS A 1 141 ? -19.826 -3.770 9.837 1.00 57.03 141 LYS A O 1
ATOM 1145 N N . GLU A 1 142 ? -18.898 -3.068 11.757 1.00 56.34 142 GLU A N 1
ATOM 1146 C CA . GLU A 1 142 ? -18.184 -1.903 11.217 1.00 56.34 142 GLU A CA 1
ATOM 1147 C C . GLU A 1 142 ? -16.929 -2.263 10.402 1.00 56.34 142 GLU A C 1
ATOM 1149 O O . GLU A 1 142 ? -16.515 -1.476 9.555 1.00 56.34 142 GLU A O 1
ATOM 1154 N N . ASP A 1 143 ? -16.328 -3.434 10.629 1.00 51.94 143 ASP A N 1
ATOM 1155 C CA . ASP A 1 143 ? -15.114 -3.896 9.933 1.00 51.94 143 ASP A CA 1
ATOM 1156 C C . ASP A 1 143 ? -15.424 -4.448 8.529 1.00 51.94 143 ASP A C 1
ATOM 1158 O O . ASP A 1 143 ? -14.547 -4.566 7.678 1.00 51.94 143 ASP A O 1
ATOM 1162 N N . VAL A 1 144 ? -16.698 -4.748 8.260 1.00 50.56 144 VAL A N 1
ATOM 1163 C CA . VAL A 1 144 ? -17.189 -5.375 7.019 1.00 50.56 144 VAL A CA 1
ATOM 1164 C C . VAL A 1 144 ? -17.607 -4.335 5.967 1.00 50.56 144 VAL A C 1
ATOM 1166 O O . VAL A 1 144 ? -18.104 -4.699 4.900 1.00 50.56 144 VAL A O 1
ATOM 1169 N N . GLY A 1 145 ? -17.431 -3.038 6.248 1.00 45.56 145 GLY A N 1
ATOM 1170 C CA . GLY A 1 145 ? -17.855 -1.906 5.417 1.00 45.56 145 GLY A CA 1
ATOM 1171 C C . GLY A 1 145 ? -17.095 -1.774 4.092 1.00 45.56 145 GLY A C 1
ATOM 1172 O O . GLY A 1 145 ? -16.430 -0.773 3.861 1.00 45.56 145 GLY A O 1
ATOM 1173 N N . GLY A 1 146 ? -17.185 -2.780 3.220 1.00 51.09 146 GLY A N 1
ATOM 1174 C CA . GLY A 1 146 ? -16.707 -2.751 1.836 1.00 51.09 146 GLY A CA 1
ATOM 1175 C C . GLY A 1 146 ? -15.787 -3.902 1.419 1.00 51.09 146 GLY A C 1
ATOM 1176 O O . GLY A 1 146 ? -15.665 -4.136 0.221 1.00 51.09 146 GLY A O 1
ATOM 1177 N N . MET A 1 147 ? -15.176 -4.641 2.355 1.00 46.09 147 MET A N 1
ATOM 1178 C CA . MET A 1 147 ? -14.021 -5.504 2.031 1.00 46.09 147 MET A CA 1
ATOM 1179 C C . MET A 1 147 ? -14.271 -7.024 1.966 1.00 46.09 147 MET A C 1
ATOM 1181 O O . MET A 1 147 ? -13.397 -7.730 1.487 1.00 46.09 147 MET A O 1
ATOM 1185 N N . ILE A 1 148 ? -15.420 -7.578 2.383 1.00 46.28 148 ILE A N 1
ATOM 1186 C CA . ILE A 1 148 ? -15.476 -9.044 2.642 1.00 46.28 148 ILE A CA 1
ATOM 1187 C C . ILE A 1 148 ? -16.172 -9.893 1.556 1.00 46.28 148 ILE A C 1
ATOM 1189 O O . ILE A 1 148 ? -15.896 -11.081 1.443 1.00 46.28 148 ILE A O 1
ATOM 1193 N N . LYS A 1 149 ? -17.035 -9.348 0.684 1.00 43.03 149 LYS A N 1
ATOM 1194 C CA . LYS A 1 149 ? -17.815 -10.220 -0.233 1.00 43.03 149 LYS A CA 1
ATOM 1195 C C . LYS A 1 149 ? -17.139 -10.608 -1.556 1.00 43.03 149 LYS A C 1
ATOM 1197 O O . LYS A 1 149 ? -17.717 -11.416 -2.277 1.00 43.03 149 LYS A O 1
ATOM 1202 N N . LYS A 1 150 ? -15.975 -10.048 -1.906 1.00 40.50 150 LYS A N 1
ATOM 1203 C CA . LYS A 1 150 ? -15.309 -10.346 -3.193 1.00 40.50 150 LYS A CA 1
ATOM 1204 C C . LYS A 1 150 ? -14.048 -11.204 -3.081 1.00 40.50 150 LYS A C 1
ATOM 1206 O O . LYS A 1 150 ? -13.739 -11.891 -4.046 1.00 40.50 150 LYS A O 1
ATOM 1211 N N . ASP A 1 151 ? -13.399 -11.227 -1.917 1.00 41.12 151 ASP A N 1
ATOM 1212 C CA . ASP A 1 151 ? -12.062 -11.823 -1.776 1.00 41.12 151 ASP A CA 1
ATOM 1213 C C . ASP A 1 151 ? -12.032 -13.127 -0.960 1.00 41.12 151 ASP A C 1
ATOM 1215 O O . ASP A 1 151 ? -10.961 -13.695 -0.754 1.00 41.12 151 ASP A O 1
ATOM 1219 N N . ILE A 1 152 ? -13.189 -13.644 -0.525 1.00 37.03 152 ILE A N 1
ATOM 1220 C CA . ILE A 1 152 ? -13.281 -15.021 -0.017 1.00 37.03 152 ILE A CA 1
ATOM 1221 C C . ILE A 1 152 ? -13.319 -15.947 -1.243 1.00 37.03 152 ILE A C 1
ATOM 122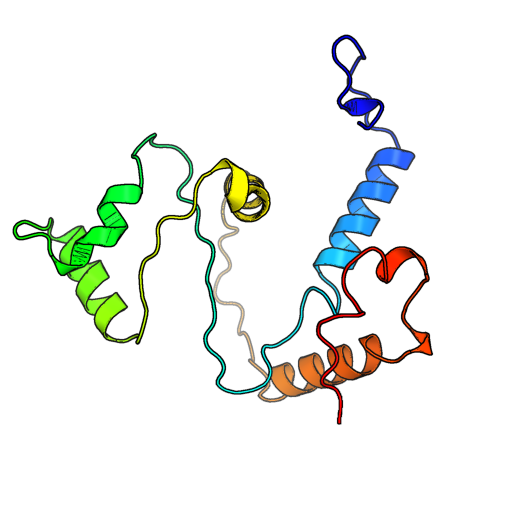3 O O . ILE A 1 152 ? -14.265 -15.837 -2.031 1.00 37.03 152 ILE A O 1
ATOM 1227 N N . PRO A 1 153 ? -12.327 -16.838 -1.443 1.00 34.28 153 PRO A N 1
ATOM 1228 C CA . PRO A 1 153 ? -12.387 -17.830 -2.506 1.00 34.28 153 PRO A CA 1
ATOM 1229 C C . PRO A 1 153 ? -13.657 -18.658 -2.319 1.00 34.28 153 PRO A C 1
ATOM 1231 O O . PRO A 1 153 ? -13.881 -19.209 -1.242 1.00 34.28 153 PRO A O 1
ATOM 1234 N N . LYS A 1 154 ? -14.505 -18.705 -3.346 1.00 34.88 154 LYS A N 1
ATOM 1235 C CA . LYS A 1 154 ? -15.562 -19.712 -3.402 1.00 34.88 154 LYS A CA 1
ATOM 1236 C C . LYS A 1 154 ? -14.873 -21.051 -3.644 1.00 34.88 154 LYS A C 1
ATOM 1238 O O . LYS A 1 154 ? -14.044 -21.125 -4.551 1.00 34.88 154 LYS A O 1
ATOM 1243 N N . GLU A 1 155 ? -15.169 -22.024 -2.787 1.00 39.56 155 GLU A N 1
ATOM 1244 C CA . GLU A 1 155 ? -14.866 -23.440 -3.030 1.00 39.56 155 GLU A CA 1
ATOM 1245 C C . GLU A 1 155 ? -15.400 -23.898 -4.393 1.00 39.56 155 GLU A C 1
ATOM 1247 O O . GLU A 1 155 ? -16.467 -23.384 -4.818 1.00 39.56 155 GLU A O 1
#

Organism: Tanacetum cinerariifolium (NCBI:txid118510)